Protein AF-A0A2J6TMF4-F1 (afdb_monomer_lite)

Radius of gyration: 12.08 Å; chains: 1; bounding box: 28×22×28 Å

Sequence (71 aa):
RTIVSHAPASLRAALCLEITRFFTCRPLYTALCARTCYNCGKFGAYLYVPTCSRVCFRCFTEEQKFLPMTK

pLDDT: mean 93.1, std 6.88, range [56.94, 98.25]

Secondary structure (DSSP, 8-state):
-HHHHH-HHHHHHHHHTT-GGG--HHHHHHHHH--B-TTTSSB--EEETTTTEEE-HHHHHH-GGG-SS--

Structure (mmCIF, N/CA/C/O backbone):
data_AF-A0A2J6TMF4-F1
#
_entry.id   AF-A0A2J6TMF4-F1
#
loop_
_atom_site.group_PDB
_atom_site.id
_atom_site.type_symbol
_atom_site.label_atom_id
_atom_site.label_alt_id
_atom_site.label_comp_id
_atom_site.label_asym_id
_atom_site.label_entity_id
_atom_site.label_seq_id
_atom_site.pdbx_PDB_ins_code
_atom_site.Cartn_x
_atom_site.Cartn_y
_atom_site.Cartn_z
_atom_site.occupancy
_atom_site.B_iso_or_equiv
_atom_site.auth_seq_id
_atom_site.auth_comp_id
_atom_site.auth_asym_id
_atom_site.auth_atom_id
_atom_site.pdbx_PDB_model_num
ATOM 1 N N . ARG A 1 1 ? 8.965 -0.129 -13.323 1.00 75.44 1 ARG A N 1
ATOM 2 C CA . ARG A 1 1 ? 8.507 -1.442 -13.847 1.00 75.44 1 ARG A CA 1
ATOM 3 C C . ARG A 1 1 ? 7.809 -2.285 -12.780 1.00 75.44 1 ARG A C 1
ATOM 5 O O . ARG A 1 1 ? 6.698 -2.709 -13.035 1.00 75.44 1 ARG A O 1
ATOM 12 N N . THR A 1 2 ? 8.367 -2.442 -11.578 1.00 91.88 2 THR A N 1
ATOM 13 C CA . THR A 1 2 ? 7.841 -3.333 -10.520 1.00 91.88 2 THR A CA 1
ATOM 14 C C . THR A 1 2 ? 6.349 -3.164 -10.194 1.00 91.88 2 THR A C 1
ATOM 16 O O . THR A 1 2 ? 5.617 -4.146 -10.204 1.00 91.88 2 THR A O 1
ATOM 19 N N . ILE A 1 3 ? 5.859 -1.936 -9.976 1.00 93.88 3 ILE A N 1
ATOM 20 C CA . ILE A 1 3 ? 4.431 -1.711 -9.660 1.00 93.88 3 ILE A CA 1
ATOM 21 C C . ILE A 1 3 ? 3.525 -2.168 -10.809 1.00 93.88 3 ILE A C 1
ATOM 23 O O . ILE A 1 3 ? 2.528 -2.834 -10.569 1.00 93.88 3 ILE A O 1
ATOM 27 N N . VAL A 1 4 ? 3.886 -1.853 -12.054 1.00 95.12 4 VAL A N 1
ATOM 28 C CA . VAL A 1 4 ? 3.102 -2.240 -13.239 1.00 95.12 4 VAL A CA 1
ATOM 29 C C . VAL A 1 4 ? 3.025 -3.764 -13.368 1.00 95.12 4 VAL A C 1
ATOM 31 O O . VAL A 1 4 ? 1.985 -4.289 -13.737 1.00 95.12 4 VAL A O 1
ATOM 34 N N . SER A 1 5 ? 4.098 -4.474 -13.013 1.00 96.94 5 SER A N 1
ATOM 35 C CA . SER A 1 5 ? 4.162 -5.937 -13.095 1.00 96.94 5 SER A CA 1
ATOM 36 C C . SER A 1 5 ? 3.433 -6.664 -11.959 1.00 96.94 5 SER A C 1
ATOM 38 O O . SER A 1 5 ? 2.879 -7.729 -12.198 1.00 96.94 5 SER A O 1
ATOM 40 N N . HIS A 1 6 ? 3.428 -6.120 -10.737 1.00 95.25 6 HIS A N 1
ATOM 41 C CA . HIS A 1 6 ? 2.926 -6.838 -9.550 1.00 95.25 6 HIS A CA 1
ATOM 42 C C . HIS A 1 6 ? 1.658 -6.242 -8.928 1.00 95.25 6 HIS A C 1
ATOM 44 O O . HIS A 1 6 ? 0.930 -6.940 -8.232 1.00 95.25 6 HIS A O 1
ATOM 50 N N . ALA A 1 7 ? 1.389 -4.957 -9.151 1.00 95.38 7 ALA A N 1
ATOM 51 C CA . ALA A 1 7 ? 0.247 -4.244 -8.586 1.00 95.38 7 ALA A CA 1
ATOM 52 C C . ALA A 1 7 ? -0.327 -3.195 -9.565 1.00 95.38 7 ALA A C 1
ATOM 54 O O . ALA A 1 7 ? -0.495 -2.025 -9.195 1.00 95.38 7 ALA A O 1
ATOM 55 N N . PRO A 1 8 ? -0.658 -3.576 -10.817 1.00 95.25 8 PRO A N 1
ATOM 56 C CA . PRO A 1 8 ? -1.177 -2.633 -11.808 1.00 95.25 8 PRO A CA 1
ATOM 57 C C . PRO A 1 8 ? -2.497 -1.993 -11.362 1.00 95.25 8 PRO A C 1
ATOM 59 O O . PRO A 1 8 ? -2.749 -0.829 -11.664 1.00 95.25 8 PRO A O 1
ATOM 62 N N . ALA A 1 9 ? -3.313 -2.717 -10.588 1.00 95.62 9 ALA A N 1
ATOM 63 C CA . ALA A 1 9 ? -4.578 -2.215 -10.061 1.00 95.62 9 ALA A CA 1
ATOM 64 C C . ALA A 1 9 ? -4.396 -0.986 -9.157 1.00 95.62 9 ALA A C 1
ATOM 66 O O . ALA A 1 9 ? -5.184 -0.050 -9.252 1.00 95.62 9 ALA A O 1
ATOM 67 N N . SER A 1 10 ? -3.341 -0.951 -8.339 1.00 94.38 10 SER A N 1
ATOM 68 C CA . SER A 1 10 ? -3.061 0.176 -7.443 1.00 94.38 10 SER A CA 1
ATOM 69 C C . SER A 1 10 ? -2.635 1.424 -8.213 1.00 94.38 10 SER A C 1
ATOM 71 O O . SER A 1 10 ? -3.085 2.526 -7.907 1.00 94.38 10 SER A O 1
ATOM 73 N N . LEU A 1 11 ? -1.808 1.253 -9.250 1.00 94.56 11 LEU A N 1
ATOM 74 C CA . LEU A 1 11 ? -1.427 2.356 -10.133 1.00 94.56 11 LEU A CA 1
ATOM 75 C C . LEU A 1 11 ? -2.627 2.858 -10.945 1.00 94.56 11 LEU A C 1
ATOM 77 O O . LEU A 1 11 ? -2.823 4.063 -11.071 1.00 94.56 11 LEU A O 1
ATOM 81 N N . ARG A 1 12 ? -3.463 1.943 -11.446 1.00 95.44 12 ARG A N 1
ATOM 82 C CA . ARG A 1 12 ? -4.710 2.289 -12.135 1.00 95.44 12 ARG A CA 1
ATOM 83 C C . ARG A 1 12 ? -5.654 3.069 -11.224 1.00 95.44 12 ARG A C 1
ATOM 85 O O . ARG A 1 12 ? -6.171 4.089 -11.650 1.00 95.44 12 ARG A O 1
ATOM 92 N N . ALA A 1 13 ? -5.839 2.637 -9.976 1.00 94.12 13 ALA A N 1
ATOM 93 C CA . ALA A 1 13 ? -6.667 3.353 -9.008 1.00 94.12 13 ALA A CA 1
ATOM 94 C C . ALA A 1 13 ? -6.161 4.787 -8.782 1.00 94.12 13 ALA A C 1
ATOM 96 O O . ALA A 1 13 ? -6.953 5.721 -8.799 1.00 94.12 13 ALA A O 1
ATOM 97 N N . ALA A 1 14 ? -4.846 4.977 -8.654 1.00 94.44 14 ALA A N 1
ATOM 98 C CA . ALA A 1 14 ? -4.252 6.306 -8.532 1.00 94.44 14 ALA A CA 1
ATOM 99 C C . ALA A 1 14 ? -4.504 7.201 -9.758 1.00 94.44 14 ALA A C 1
ATOM 101 O O . ALA A 1 14 ? -4.761 8.394 -9.602 1.00 94.44 14 ALA A O 1
ATOM 102 N N . LEU A 1 15 ? -4.432 6.632 -10.966 1.00 94.56 15 LEU A N 1
ATOM 103 C CA . LEU A 1 15 ? -4.725 7.343 -12.213 1.00 94.56 15 LEU A CA 1
ATOM 104 C C . LEU A 1 15 ? -6.209 7.713 -12.317 1.00 94.56 15 LEU A C 1
ATOM 106 O O . LEU A 1 15 ? -6.516 8.857 -12.620 1.00 94.56 15 LEU A O 1
ATOM 110 N N . CYS A 1 16 ? -7.118 6.782 -12.012 1.00 95.50 16 CYS A N 1
ATOM 111 C CA . CYS A 1 16 ? -8.564 7.027 -12.037 1.00 95.50 16 CYS A CA 1
ATOM 112 C C . CYS A 1 16 ? -9.013 8.070 -11.006 1.00 95.50 16 CYS A C 1
ATOM 114 O O . CYS A 1 16 ? -9.984 8.776 -11.243 1.00 95.50 16 CYS A O 1
ATOM 116 N N . LEU A 1 17 ? -8.316 8.164 -9.872 1.00 91.38 17 LEU A N 1
ATOM 117 C CA . LEU A 1 17 ? -8.550 9.196 -8.860 1.00 91.38 17 LEU A CA 1
ATOM 118 C C . LEU A 1 17 ? -7.858 10.532 -9.197 1.00 91.38 17 LEU A C 1
ATOM 120 O O . LEU A 1 17 ? -7.995 11.486 -8.441 1.00 91.38 17 LEU A O 1
ATOM 124 N N . GLU A 1 18 ? -7.080 10.604 -10.284 1.00 94.06 18 GLU A N 1
ATOM 125 C CA . GLU A 1 18 ? -6.294 11.779 -10.701 1.00 94.06 18 GLU A CA 1
ATOM 126 C C . GLU A 1 18 ? -5.339 12.343 -9.629 1.00 94.06 18 GLU A C 1
ATOM 128 O O . GLU A 1 18 ? -4.987 13.533 -9.620 1.00 94.06 18 GLU A O 1
ATOM 133 N N . ILE A 1 19 ? -4.880 11.475 -8.727 1.00 91.81 19 ILE A N 1
ATOM 134 C CA . ILE A 1 19 ? -4.029 11.850 -7.590 1.00 91.81 19 ILE A CA 1
ATOM 135 C C . ILE A 1 19 ? -2.536 11.636 -7.845 1.00 91.81 19 ILE A C 1
ATOM 137 O O . ILE A 1 19 ? -1.711 11.956 -6.992 1.00 91.81 19 ILE A O 1
ATOM 141 N N . THR A 1 20 ? -2.155 11.121 -9.016 1.00 90.56 20 THR A N 1
ATOM 142 C CA . THR A 1 20 ? -0.745 10.873 -9.364 1.00 90.56 20 THR A CA 1
ATOM 143 C C . THR A 1 20 ? 0.106 12.143 -9.384 1.00 90.56 20 THR A C 1
ATOM 145 O O . THR A 1 20 ? 1.322 12.057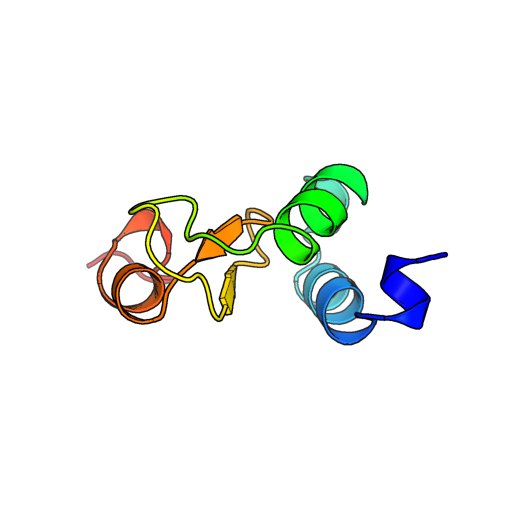 -9.274 1.00 90.56 20 THR A O 1
ATOM 148 N N . ARG A 1 21 ? -0.512 13.328 -9.464 1.00 92.12 21 ARG A N 1
ATOM 149 C CA . ARG A 1 21 ? 0.170 14.623 -9.314 1.00 92.12 21 ARG A CA 1
ATOM 150 C C . ARG A 1 21 ? 0.666 14.898 -7.887 1.00 92.12 21 ARG A C 1
ATOM 152 O O . ARG A 1 21 ? 1.569 15.706 -7.710 1.00 92.12 21 ARG A O 1
ATOM 159 N N . PHE A 1 22 ? 0.088 14.240 -6.878 1.00 90.88 22 PHE A N 1
ATOM 160 C CA . PHE A 1 22 ? 0.396 14.473 -5.462 1.00 90.88 22 PHE A CA 1
ATOM 161 C C . PHE A 1 22 ? 1.492 13.552 -4.915 1.00 90.88 22 PHE A C 1
ATOM 163 O O . PHE A 1 22 ? 1.974 13.764 -3.804 1.00 90.88 22 PHE A O 1
ATOM 170 N N . PHE A 1 23 ? 1.910 12.528 -5.666 1.00 90.69 23 PHE A N 1
ATOM 171 C CA . PHE A 1 23 ? 2.978 11.627 -5.241 1.00 90.69 23 PHE A CA 1
ATOM 172 C C . PHE A 1 23 ? 3.753 11.028 -6.412 1.00 90.69 23 PHE A C 1
ATOM 174 O O . PHE A 1 23 ? 3.250 10.843 -7.513 1.00 90.69 23 PHE A O 1
ATOM 181 N N . THR A 1 24 ? 4.993 10.623 -6.144 1.00 92.00 24 THR A N 1
ATOM 182 C CA . THR A 1 24 ? 5.766 9.794 -7.081 1.00 92.00 24 THR A CA 1
ATOM 183 C C . THR A 1 24 ? 5.465 8.307 -6.872 1.00 92.00 24 THR A C 1
ATOM 185 O O . THR A 1 24 ? 4.913 7.902 -5.853 1.00 92.00 24 THR A O 1
ATOM 188 N N . CYS A 1 25 ? 5.911 7.431 -7.776 1.00 93.38 25 CYS A N 1
ATOM 189 C CA . CYS A 1 25 ? 5.763 5.981 -7.582 1.00 93.38 25 CYS A CA 1
ATOM 190 C C . CYS A 1 25 ? 6.439 5.436 -6.302 1.00 93.38 25 CYS A C 1
ATOM 192 O O . CYS A 1 25 ? 6.148 4.309 -5.910 1.00 93.38 25 CYS A O 1
ATOM 194 N N . ARG A 1 26 ? 7.338 6.194 -5.650 1.00 94.88 26 ARG A N 1
ATOM 195 C CA . ARG A 1 26 ? 8.075 5.742 -4.456 1.00 94.88 26 ARG A CA 1
ATOM 196 C C . ARG A 1 26 ? 7.152 5.503 -3.247 1.00 94.88 26 ARG A C 1
ATOM 198 O O . ARG A 1 26 ? 7.132 4.365 -2.797 1.00 94.88 26 ARG A O 1
ATOM 205 N N . PRO A 1 27 ? 6.350 6.473 -2.755 1.00 94.94 27 PRO A N 1
ATOM 206 C CA . PRO A 1 27 ? 5.360 6.229 -1.699 1.00 94.94 27 PRO A CA 1
ATOM 207 C C . PRO A 1 27 ? 4.441 5.032 -1.964 1.00 94.94 27 PRO A C 1
ATOM 209 O O . PRO A 1 27 ? 4.264 4.182 -1.093 1.00 94.94 27 PRO A O 1
ATOM 212 N N . LEU A 1 28 ? 3.919 4.923 -3.191 1.00 95.69 28 LEU A N 1
ATOM 213 C CA . LEU A 1 28 ? 3.064 3.808 -3.594 1.00 95.69 28 LEU A CA 1
ATOM 214 C C . LEU A 1 28 ? 3.796 2.465 -3.480 1.00 95.69 28 LEU A C 1
ATOM 216 O O . LEU A 1 28 ? 3.264 1.515 -2.910 1.00 95.69 28 LEU A O 1
ATOM 220 N N . TYR A 1 29 ? 5.029 2.393 -3.988 1.00 96.62 29 TYR A N 1
ATOM 221 C CA . TYR A 1 29 ? 5.870 1.204 -3.880 1.00 96.62 29 TYR A CA 1
ATOM 222 C C . TYR A 1 29 ? 6.156 0.836 -2.420 1.00 96.62 29 TYR A C 1
ATOM 224 O O . TYR A 1 29 ? 5.959 -0.311 -2.026 1.00 96.62 29 TYR A O 1
ATOM 232 N N . THR A 1 30 ? 6.554 1.811 -1.601 1.00 96.38 30 THR A N 1
ATOM 233 C CA . THR A 1 30 ? 6.842 1.604 -0.178 1.00 96.38 30 THR A CA 1
ATOM 234 C C . THR A 1 30 ? 5.634 1.023 0.555 1.00 96.38 30 THR A C 1
ATOM 236 O O . THR A 1 30 ? 5.775 0.053 1.297 1.00 96.38 30 THR A O 1
ATOM 239 N N . ALA A 1 31 ? 4.432 1.547 0.308 1.00 96.56 31 ALA A N 1
ATOM 240 C CA . ALA A 1 31 ? 3.212 1.031 0.922 1.00 96.56 31 ALA A CA 1
ATOM 241 C C . ALA A 1 31 ? 2.817 -0.362 0.412 1.00 96.56 31 ALA A C 1
ATOM 243 O O . ALA A 1 31 ? 2.341 -1.191 1.188 1.00 96.56 31 ALA A O 1
ATOM 244 N N . LEU A 1 32 ? 3.045 -0.660 -0.870 1.00 96.06 32 LEU A N 1
ATOM 245 C CA . LEU A 1 32 ? 2.831 -1.999 -1.427 1.00 96.06 32 LEU A CA 1
ATOM 246 C C . LEU A 1 32 ? 3.760 -3.043 -0.788 1.00 96.06 32 LEU A C 1
ATOM 248 O O . LEU A 1 32 ? 3.325 -4.168 -0.537 1.00 96.06 32 LEU A O 1
ATOM 252 N N . CYS A 1 33 ? 5.000 -2.663 -0.477 1.00 96.31 33 CYS A N 1
ATOM 253 C CA . CYS A 1 33 ? 5.978 -3.525 0.189 1.00 96.31 33 CYS A CA 1
ATOM 254 C C . CYS A 1 33 ? 5.798 -3.605 1.716 1.00 96.31 33 CYS A C 1
ATOM 256 O O . CYS A 1 33 ? 6.302 -4.537 2.345 1.00 96.31 33 CYS A O 1
ATOM 258 N N . ALA A 1 34 ? 5.085 -2.661 2.332 1.00 97.06 34 ALA A N 1
ATOM 259 C CA . ALA A 1 34 ? 4.812 -2.685 3.763 1.00 97.06 34 ALA A CA 1
ATOM 260 C C . ALA A 1 34 ? 3.834 -3.814 4.136 1.00 97.06 34 ALA A C 1
ATOM 262 O O . ALA A 1 34 ? 2.818 -4.032 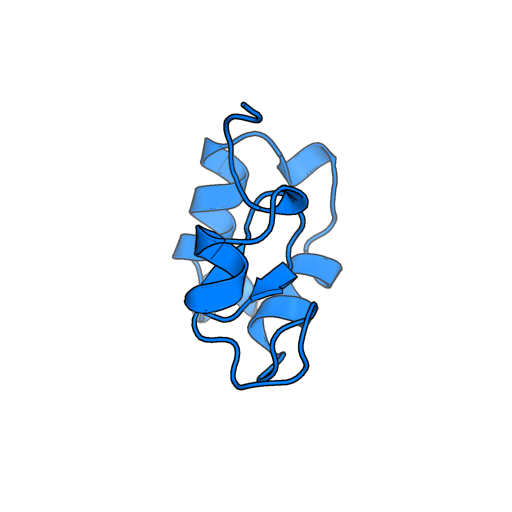3.475 1.00 97.06 34 ALA A O 1
ATOM 263 N N . ARG A 1 35 ? 4.121 -4.514 5.241 1.00 97.31 35 ARG A N 1
ATOM 264 C CA . ARG A 1 35 ? 3.245 -5.563 5.806 1.00 97.31 35 ARG A CA 1
ATOM 265 C C . ARG A 1 35 ? 2.297 -5.039 6.884 1.00 97.31 35 ARG A C 1
ATOM 267 O O . ARG A 1 35 ? 1.286 -5.6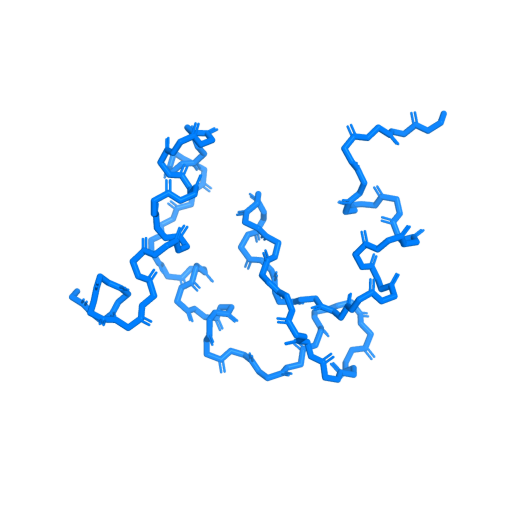72 7.186 1.00 97.31 35 ARG A O 1
ATOM 274 N N . THR A 1 36 ? 2.627 -3.902 7.481 1.00 98.25 36 THR A N 1
ATOM 275 C CA . THR A 1 36 ? 1.938 -3.360 8.651 1.00 98.25 36 THR A CA 1
ATOM 276 C C . THR A 1 36 ? 1.099 -2.142 8.294 1.00 98.25 36 THR A C 1
ATOM 278 O O . THR A 1 36 ? 1.352 -1.427 7.327 1.00 98.25 36 THR A O 1
ATOM 281 N N . CYS A 1 37 ? 0.056 -1.931 9.084 1.00 98.06 37 CYS A N 1
ATOM 282 C CA . CYS A 1 37 ? -0.791 -0.761 9.068 1.00 98.06 37 CYS A CA 1
ATOM 283 C C . CYS A 1 37 ? 0.022 0.435 9.557 1.00 98.06 37 CYS A C 1
ATOM 285 O O . CYS A 1 37 ? 0.526 0.423 10.679 1.00 98.06 37 CYS A O 1
ATOM 287 N N . TYR A 1 38 ? 0.077 1.481 8.742 1.00 97.00 38 TYR A N 1
ATOM 288 C CA . TYR A 1 38 ? 0.722 2.748 9.058 1.00 97.00 38 TYR A CA 1
ATOM 289 C C . TYR A 1 38 ? 0.171 3.385 10.344 1.00 97.00 38 TYR A C 1
ATOM 291 O O . TYR A 1 38 ? 0.908 4.043 11.064 1.00 97.00 38 TYR A O 1
ATOM 299 N N . ASN A 1 39 ? -1.113 3.166 10.660 1.00 96.69 39 ASN A N 1
ATOM 300 C CA . ASN A 1 39 ? -1.749 3.767 11.834 1.00 96.69 39 ASN A CA 1
ATOM 301 C C . ASN A 1 39 ? -1.506 2.997 13.141 1.00 96.69 39 ASN A C 1
ATOM 303 O O . ASN A 1 39 ? -1.213 3.605 14.160 1.00 96.69 39 ASN A O 1
ATOM 307 N N . CYS A 1 40 ? -1.677 1.671 13.138 1.00 97.06 40 CYS A N 1
ATOM 308 C CA . CYS A 1 40 ? -1.702 0.878 14.376 1.00 97.06 40 CYS A CA 1
ATOM 309 C C . CYS A 1 40 ? -0.663 -0.249 14.440 1.00 97.06 40 CYS A C 1
ATOM 311 O O . CYS A 1 40 ? -0.697 -1.050 15.369 1.00 97.06 40 CYS A O 1
ATOM 313 N N . GLY A 1 41 ? 0.203 -0.388 13.433 1.00 97.31 41 GLY A N 1
ATOM 314 C CA . GLY A 1 41 ? 1.262 -1.404 13.392 1.00 97.31 41 GLY A CA 1
ATOM 315 C C . GLY A 1 41 ? 0.798 -2.851 13.164 1.00 97.31 41 GLY A C 1
ATOM 316 O O . GLY A 1 41 ? 1.613 -3.694 12.799 1.00 97.31 41 GLY A O 1
ATOM 317 N N . LYS A 1 42 ? -0.499 -3.159 13.308 1.00 97.00 42 LYS A N 1
ATOM 318 C CA . LYS A 1 42 ? -1.080 -4.486 13.004 1.00 97.00 42 LYS A CA 1
ATOM 319 C C . LYS A 1 42 ? -0.985 -4.816 11.512 1.00 97.00 42 LYS A C 1
ATOM 321 O O . LYS A 1 42 ? -0.698 -3.939 10.709 1.00 97.00 42 LYS A O 1
ATOM 326 N N . PHE A 1 43 ? -1.272 -6.053 11.108 1.00 97.19 43 PHE A N 1
ATOM 327 C CA . PHE A 1 43 ? -1.269 -6.441 9.692 1.00 97.19 43 PHE A CA 1
ATOM 328 C C . PHE A 1 43 ? -2.142 -5.511 8.828 1.00 97.19 43 PHE A C 1
ATOM 330 O O . PHE A 1 43 ? -3.327 -5.307 9.105 1.00 97.19 43 PHE A O 1
ATOM 337 N N . GLY A 1 44 ? -1.543 -4.923 7.790 1.00 96.94 44 GLY A N 1
ATOM 338 C CA . GLY A 1 44 ? -2.217 -4.014 6.871 1.00 96.94 44 GLY A CA 1
ATOM 339 C C . GLY A 1 44 ? -2.682 -4.760 5.626 1.00 96.94 44 GLY A C 1
ATOM 340 O O . GLY A 1 44 ? -1.883 -5.022 4.733 1.00 96.94 44 GLY A O 1
ATOM 341 N N . ALA A 1 45 ? -3.962 -5.113 5.550 1.00 95.19 45 ALA A N 1
ATOM 342 C CA . ALA A 1 45 ? -4.509 -5.836 4.399 1.00 95.19 45 ALA A CA 1
ATOM 343 C C . ALA A 1 45 ? -4.836 -4.925 3.200 1.00 95.19 45 ALA A C 1
ATOM 345 O O . ALA A 1 45 ? -4.904 -5.403 2.073 1.00 95.19 45 ALA A O 1
ATOM 346 N N . TYR A 1 46 ? -4.999 -3.619 3.427 1.00 95.88 46 TYR A N 1
ATOM 347 C CA . TYR A 1 46 ? -5.501 -2.671 2.435 1.00 95.88 46 TYR A CA 1
ATOM 348 C C . TYR A 1 46 ? -4.461 -1.611 2.094 1.00 95.88 46 TYR A C 1
ATOM 350 O O . TYR A 1 46 ? -3.632 -1.230 2.922 1.00 95.88 46 TYR A O 1
ATOM 358 N N . LEU A 1 47 ? -4.547 -1.098 0.870 1.00 95.94 47 LEU A N 1
ATOM 359 C CA . LEU A 1 47 ? -3.822 0.082 0.428 1.00 95.94 47 LEU A CA 1
ATOM 360 C C . LEU A 1 47 ? -4.805 1.251 0.337 1.00 95.94 47 LEU A C 1
ATOM 362 O O . LEU A 1 47 ? -5.690 1.256 -0.515 1.00 95.94 47 LEU A O 1
ATOM 366 N N . TYR A 1 48 ? -4.618 2.258 1.182 1.00 94.88 48 TYR A N 1
ATOM 367 C CA . TYR A 1 48 ? -5.303 3.533 1.057 1.00 94.88 48 TYR A CA 1
ATOM 368 C C . TYR A 1 48 ? -4.600 4.370 -0.012 1.00 94.88 48 TYR A C 1
ATOM 370 O O . TYR A 1 48 ? -3.551 4.975 0.222 1.00 94.88 48 TYR A O 1
ATOM 378 N N . VAL A 1 49 ? -5.159 4.328 -1.220 1.00 93.50 49 VAL A N 1
ATOM 379 C CA . VAL A 1 49 ? -4.591 4.928 -2.435 1.00 93.50 49 VAL A CA 1
ATOM 380 C C . VAL A 1 49 ? -4.402 6.453 -2.334 1.00 93.50 49 VAL A C 1
ATOM 382 O O . VAL A 1 49 ? -3.324 6.899 -2.729 1.00 93.50 49 VAL A O 1
ATOM 385 N N . PRO A 1 50 ? -5.330 7.250 -1.749 1.00 92.12 50 PRO A N 1
ATOM 386 C CA . PRO A 1 50 ? -5.188 8.709 -1.661 1.00 92.12 50 PRO A CA 1
ATOM 387 C C . PRO A 1 50 ? -3.871 9.189 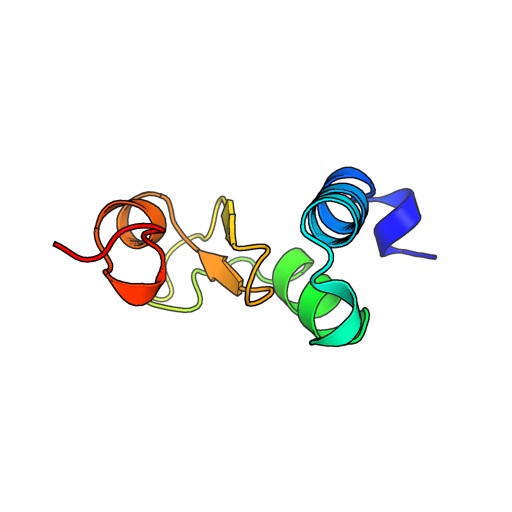-1.045 1.00 92.12 50 PRO A C 1
ATOM 389 O O . PRO A 1 50 ? -3.240 10.100 -1.572 1.00 92.12 50 PRO A O 1
ATOM 392 N N . THR A 1 51 ? -3.418 8.545 0.034 1.00 92.56 51 THR A N 1
ATOM 393 C CA . THR A 1 51 ? -2.162 8.901 0.720 1.00 92.56 51 THR A CA 1
ATOM 394 C C . THR A 1 51 ? -1.085 7.829 0.583 1.00 92.56 51 THR A C 1
ATOM 396 O O . THR A 1 51 ? -0.128 7.824 1.355 1.00 92.56 51 THR A O 1
ATOM 399 N N . CYS A 1 52 ? -1.240 6.887 -0.358 1.00 95.25 52 CYS A N 1
ATOM 400 C CA . CYS A 1 52 ? -0.340 5.744 -0.541 1.00 95.25 52 CYS A CA 1
ATOM 401 C C . CYS A 1 52 ? 0.051 5.089 0.795 1.00 95.25 52 CYS A C 1
ATOM 403 O O . CYS A 1 52 ? 1.228 4.994 1.125 1.00 95.25 52 CYS A O 1
ATOM 405 N N . SER A 1 53 ? -0.931 4.703 1.609 1.00 95.69 53 SER A N 1
ATOM 406 C CA . SER A 1 53 ? -0.696 4.209 2.972 1.00 95.69 53 SER A CA 1
ATOM 407 C C . SER A 1 53 ? -1.223 2.790 3.143 1.00 95.69 53 SER A C 1
ATOM 409 O O . SER A 1 53 ? -2.340 2.479 2.739 1.00 95.69 53 SER A O 1
ATOM 411 N N . ARG A 1 54 ? -0.436 1.907 3.762 1.00 97.56 54 ARG A N 1
ATOM 412 C CA . ARG A 1 54 ? -0.889 0.553 4.104 1.00 97.56 54 ARG A CA 1
ATOM 413 C C . ARG A 1 54 ? -1.747 0.613 5.366 1.00 97.56 54 ARG A C 1
ATOM 415 O O . ARG A 1 54 ? -1.313 1.187 6.359 1.00 97.56 54 ARG A O 1
ATOM 422 N N . VAL A 1 55 ? -2.948 0.040 5.357 1.00 97.56 55 VAL A N 1
ATOM 423 C CA . VAL A 1 55 ? -3.903 0.123 6.477 1.00 97.56 55 VAL A CA 1
ATOM 424 C C . VAL A 1 55 ? -4.599 -1.214 6.734 1.00 97.56 55 VAL A C 1
ATOM 426 O O . VAL A 1 55 ? -4.750 -2.046 5.841 1.00 97.56 55 VAL A O 1
ATOM 429 N N . CYS A 1 56 ? -4.985 -1.469 7.983 1.00 97.56 56 CYS A N 1
ATOM 430 C CA . CYS A 1 56 ? -5.820 -2.619 8.336 1.00 97.56 56 CYS A CA 1
ATOM 431 C C . CYS A 1 56 ? -7.307 -2.286 8.144 1.00 97.56 56 CYS A C 1
ATOM 433 O O . CYS A 1 56 ? -7.662 -1.110 8.080 1.00 97.56 56 CYS A O 1
ATOM 435 N N . PHE A 1 57 ? -8.165 -3.314 8.099 1.00 95.69 57 PHE A N 1
ATOM 436 C CA . PHE A 1 57 ? -9.616 -3.149 7.928 1.00 95.69 57 PHE A CA 1
ATOM 437 C C . PHE A 1 57 ? -10.197 -2.153 8.935 1.00 95.69 57 PHE A C 1
ATOM 439 O O . PHE A 1 57 ? -10.762 -1.142 8.545 1.00 95.69 57 PHE A O 1
ATOM 446 N N . ARG A 1 58 ? -9.934 -2.397 10.225 1.00 96.25 58 ARG A N 1
ATOM 447 C CA . ARG A 1 58 ? -10.424 -1.574 11.331 1.00 96.25 58 ARG A CA 1
ATOM 448 C C . ARG A 1 58 ? -10.069 -0.098 11.158 1.00 96.25 58 ARG A C 1
ATOM 450 O O . ARG A 1 58 ? -10.929 0.763 11.257 1.00 96.25 58 ARG A O 1
ATOM 457 N N . CYS A 1 59 ? -8.798 0.203 10.876 1.00 96.31 59 CYS A N 1
ATOM 458 C CA . CYS A 1 59 ? -8.386 1.594 10.713 1.00 96.31 59 CYS A CA 1
ATOM 459 C C . CYS A 1 59 ? -9.034 2.235 9.485 1.00 96.31 59 CYS A C 1
ATOM 461 O O . CYS A 1 59 ? -9.461 3.375 9.569 1.00 96.31 59 CYS A O 1
ATOM 463 N N . PHE A 1 60 ? -9.136 1.509 8.372 1.00 94.19 60 PHE A N 1
ATOM 464 C CA . PHE A 1 60 ? -9.773 2.012 7.157 1.00 94.19 60 PHE A CA 1
ATOM 465 C C . PHE A 1 60 ? -11.266 2.341 7.344 1.00 94.19 60 PHE A C 1
ATOM 467 O O . PHE A 1 60 ? -11.765 3.241 6.679 1.00 94.19 60 PHE A O 1
ATOM 474 N N . THR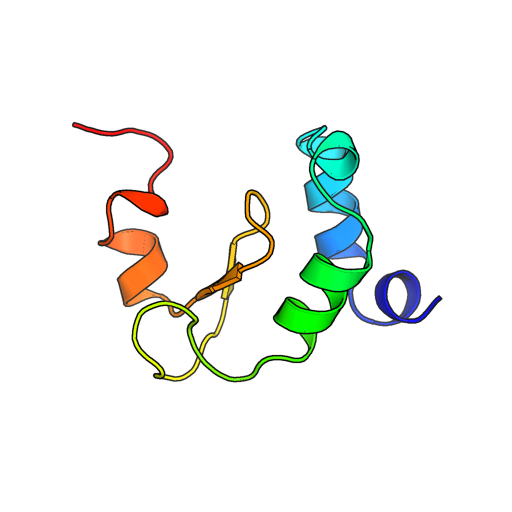 A 1 61 ? -11.968 1.653 8.250 1.00 93.19 61 THR A N 1
ATOM 475 C CA . THR A 1 61 ? -13.412 1.840 8.476 1.00 93.19 61 THR A CA 1
ATOM 476 C C . THR A 1 61 ? -13.766 2.733 9.664 1.00 93.19 61 THR A C 1
ATOM 478 O O . THR A 1 61 ? -14.892 3.215 9.733 1.00 93.19 61 THR A O 1
ATOM 481 N N . GLU A 1 62 ? -12.852 2.935 10.614 1.00 93.81 62 GLU A N 1
ATOM 482 C CA . GLU A 1 62 ? -13.145 3.646 11.872 1.00 93.81 62 GLU A CA 1
ATOM 483 C C . GLU A 1 62 ? -12.375 4.963 12.027 1.00 93.81 62 GLU A C 1
ATOM 485 O O . GLU A 1 62 ? -12.844 5.871 12.710 1.00 93.81 62 GLU A O 1
ATOM 490 N N . GLU A 1 63 ? -11.192 5.098 11.421 1.00 94.31 63 GLU A N 1
ATOM 491 C CA . GLU A 1 63 ? -10.361 6.289 11.612 1.00 94.31 63 GLU A CA 1
ATOM 492 C C . GLU A 1 63 ? -10.778 7.386 10.638 1.00 94.31 63 GLU A C 1
ATOM 494 O O . GLU A 1 63 ? -10.679 7.220 9.421 1.00 94.31 63 GLU A O 1
ATOM 499 N N . GLN A 1 64 ? -11.150 8.550 11.173 1.00 91.50 64 GLN A N 1
ATOM 500 C CA . GLN A 1 64 ? -11.668 9.682 10.394 1.00 91.50 64 GLN A CA 1
ATOM 501 C C . GLN A 1 64 ? -10.783 10.069 9.202 1.00 91.50 64 GLN A C 1
ATOM 503 O O . GLN A 1 64 ? -11.293 10.395 8.138 1.00 91.50 64 GLN A O 1
ATOM 508 N N . LYS A 1 65 ? -9.455 9.962 9.335 1.00 90.69 65 LYS A N 1
ATOM 509 C CA . LYS A 1 65 ? -8.501 10.297 8.263 1.00 90.69 65 LYS A CA 1
ATOM 510 C C . LYS A 1 65 ? -8.563 9.395 7.022 1.00 90.69 65 LYS A C 1
ATOM 512 O O . LYS A 1 65 ? -7.970 9.739 6.003 1.00 90.69 65 LYS A O 1
ATOM 517 N N . PHE A 1 66 ? -9.210 8.233 7.113 1.00 91.88 66 PHE A N 1
ATOM 518 C CA . PHE A 1 66 ? -9.377 7.298 5.996 1.00 91.88 66 PHE A CA 1
ATOM 519 C C . PHE A 1 66 ? -10.815 7.247 5.467 1.00 91.88 66 PHE A C 1
ATOM 521 O O . PHE A 1 66 ? -11.083 6.519 4.512 1.00 91.88 66 PHE A O 1
ATOM 528 N N . LEU A 1 67 ? -11.730 8.021 6.059 1.00 89.31 67 LEU A N 1
ATOM 529 C CA . LEU A 1 67 ? -13.128 8.073 5.656 1.00 89.31 67 LEU A CA 1
ATOM 530 C C . LEU A 1 67 ? -13.351 9.226 4.665 1.00 89.31 67 LEU A C 1
ATOM 532 O O . LEU A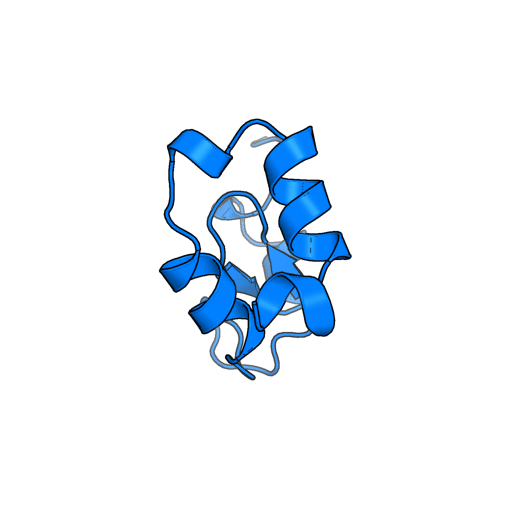 1 67 ? -12.901 10.342 4.917 1.00 89.31 67 LEU A O 1
ATOM 536 N N . PRO A 1 68 ? -14.055 8.990 3.543 1.00 77.31 68 PRO A N 1
ATOM 537 C CA . PRO A 1 68 ? -14.270 10.005 2.508 1.00 77.31 68 PRO A CA 1
ATOM 538 C C . PRO A 1 68 ? -15.249 11.106 2.933 1.00 77.31 68 PRO A C 1
ATOM 540 O O . PRO A 1 68 ? -15.301 12.159 2.305 1.00 77.31 68 PRO A O 1
ATOM 543 N N . MET A 1 69 ? -16.038 10.859 3.979 1.00 76.75 69 MET A N 1
ATOM 544 C CA . MET A 1 69 ? -16.995 11.804 4.536 1.00 76.75 69 MET A CA 1
ATOM 545 C C . MET A 1 69 ? -16.768 11.891 6.041 1.00 76.75 69 MET A C 1
ATOM 547 O O . MET A 1 69 ? -16.983 10.924 6.773 1.00 76.75 69 MET A O 1
ATOM 551 N N . THR A 1 70 ? -16.311 13.051 6.496 1.00 66.06 70 THR A N 1
ATOM 552 C CA . THR A 1 70 ? -16.397 13.446 7.902 1.00 66.06 70 THR A CA 1
ATOM 553 C C . THR A 1 70 ? -17.861 13.704 8.254 1.00 66.06 70 THR A C 1
ATOM 555 O O . THR A 1 70 ? -18.585 14.295 7.453 1.00 66.06 70 THR A O 1
ATOM 558 N N . LYS A 1 71 ? -18.291 13.215 9.422 1.00 56.94 71 LYS A N 1
ATOM 559 C CA . LYS A 1 71 ? -19.579 13.599 10.017 1.00 56.94 71 LYS A CA 1
ATOM 560 C C . LYS A 1 71 ? -19.601 15.081 10.361 1.00 56.94 71 LYS A C 1
ATOM 562 O O . LYS A 1 71 ? -18.516 15.597 10.713 1.00 56.94 71 LYS A O 1
#

Foldseek 3Di:
DVCCVPPVVLVVVCVVVVQCVVDPCPLLVVQVPDQAFPPPRHGFPDQLSNRSTGHHPCCCPPPQVNDPDDD

Organism: NCBI:txid1095630